Protein AF-A0A4U0WRX9-F1 (afdb_monomer)

Organism: NCBI:txid331657

Sequence (135 aa):
MPSPVPSPSSVPDSRLGLSSKEVQLLRQHQQIALSQSGSSSSRAASDASSKGRLLLDPSSLSALGQQFDRLMYAIQQRLQALSAQTQVATQVQYDRAGNAIAKADAEIARFHEILRQIDELEVEFDKVGRIREIS

Secondary structure (DSSP, 8-state):
-PPPPPPP-EEEGGGTT--HHHHHHHHHHHHHHHHHHT-TTHHHHHHHHHTTEEE--HHHHHHHHHHHHHHHHHHHHHHHHHHHHHHHHHHHHHHHHHHHHHHHHHHHHHHHHHHHHHHHHHHHHHHHHHHHHH-

Foldseek 3Di:
DDDDDPDQDKAAPVVVVDDPVVLVVLLVQVVVQVVVVPDPCPVVSVVSVVVRIDRPDVSSVVSVVVVVVVVVVVVVVVVVVVVVVVVVVVVVVVVVVVVVVVVVVVVVVVVVVVVVVVVVVVVVVVVVVVVVVVD

InterPro domains:
  IPR034455 Biogenesis of lysosome-related organelles complex 1, subunit CNL1 [PTHR39145] (9-134)

Structure (mmCIF, N/CA/C/O backbone):
data_AF-A0A4U0WRX9-F1
#
_entry.id   AF-A0A4U0WRX9-F1
#
loop_
_atom_site.group_PDB
_atom_site.id
_atom_site.type_symbol
_atom_site.label_atom_id
_atom_site.label_alt_id
_atom_site.label_comp_id
_atom_site.label_asym_id
_atom_site.label_entity_id
_atom_site.label_seq_id
_atom_site.pdbx_PDB_ins_code
_atom_site.Cartn_x
_atom_site.Cartn_y
_atom_site.Cartn_z
_atom_site.occupancy
_atom_site.B_iso_or_equiv
_atom_site.auth_seq_id
_atom_site.auth_comp_id
_atom_site.auth_asym_id
_atom_site.auth_atom_id
_atom_site.pdbx_PDB_model_num
ATOM 1 N N . MET A 1 1 ? 43.500 3.688 -54.435 1.00 41.28 1 MET A N 1
ATOM 2 C CA . MET A 1 1 ? 42.251 4.442 -54.200 1.00 41.28 1 MET A CA 1
ATOM 3 C C . MET A 1 1 ? 41.615 3.913 -52.924 1.00 41.28 1 MET A C 1
ATOM 5 O O . MET A 1 1 ? 41.432 2.704 -52.864 1.00 41.28 1 MET A O 1
ATOM 9 N N . PRO A 1 2 ? 41.373 4.733 -51.889 1.00 45.56 2 PRO A N 1
ATOM 10 C CA . PRO A 1 2 ? 40.683 4.271 -50.689 1.00 45.56 2 PRO A CA 1
ATOM 11 C C . PRO A 1 2 ? 39.170 4.200 -50.949 1.00 45.56 2 PRO A C 1
ATOM 13 O O . PRO A 1 2 ? 38.577 5.146 -51.463 1.00 45.56 2 PRO A O 1
ATOM 16 N N . SER A 1 3 ? 38.569 3.055 -50.635 1.00 47.94 3 SER A N 1
ATOM 17 C CA . SER A 1 3 ? 37.133 2.788 -50.755 1.00 47.94 3 SER A CA 1
ATOM 18 C C . SER A 1 3 ? 36.306 3.724 -49.857 1.00 47.94 3 SER A C 1
ATOM 20 O O . SER A 1 3 ? 36.758 4.048 -48.756 1.00 47.94 3 SER A O 1
ATOM 22 N N . PRO A 1 4 ? 35.091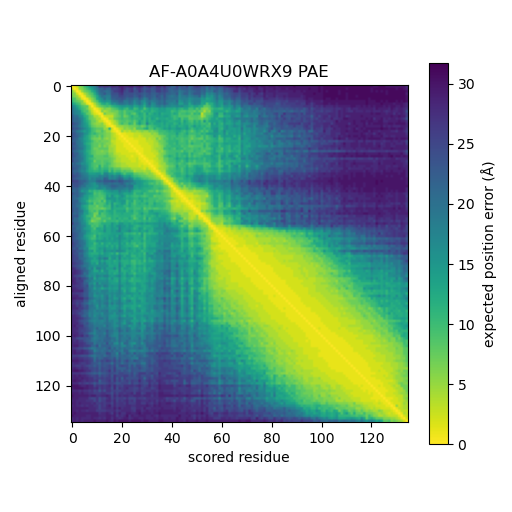 4.141 -50.265 1.00 43.75 4 PRO A N 1
ATOM 23 C CA . PRO A 1 4 ? 34.210 4.920 -49.404 1.00 43.75 4 PRO A CA 1
ATOM 24 C C . PRO A 1 4 ? 33.745 4.056 -48.225 1.00 43.75 4 PRO A C 1
ATOM 26 O O . PRO A 1 4 ? 33.097 3.026 -48.405 1.00 43.75 4 PRO A O 1
ATOM 29 N N . VAL A 1 5 ? 34.092 4.476 -47.008 1.00 49.84 5 VAL A N 1
ATOM 30 C CA . VAL A 1 5 ? 33.482 3.959 -45.778 1.00 49.84 5 VAL A CA 1
ATOM 31 C C . VAL A 1 5 ? 31.978 4.268 -45.803 1.00 49.84 5 VAL A C 1
ATOM 33 O O . VAL A 1 5 ? 31.605 5.371 -46.212 1.00 49.84 5 VAL A O 1
ATOM 36 N N . PRO A 1 6 ? 31.096 3.334 -45.406 1.00 49.22 6 PRO A N 1
ATOM 37 C CA . PRO A 1 6 ? 29.663 3.594 -45.378 1.00 49.22 6 PRO A CA 1
ATOM 38 C C . PRO A 1 6 ? 29.376 4.769 -44.437 1.00 49.22 6 PRO A C 1
ATOM 40 O O . PRO A 1 6 ? 29.734 4.748 -43.260 1.00 49.22 6 PRO A O 1
ATOM 43 N N . SER A 1 7 ? 28.748 5.816 -44.971 1.00 50.41 7 SER A N 1
ATOM 44 C CA . SER A 1 7 ? 28.278 6.963 -44.199 1.00 50.41 7 SER A CA 1
ATOM 45 C C . SER A 1 7 ? 27.318 6.467 -43.115 1.00 50.41 7 SER A C 1
ATOM 47 O O . SER A 1 7 ? 26.353 5.774 -43.450 1.00 50.41 7 SER A O 1
ATOM 49 N N . PRO A 1 8 ? 27.528 6.801 -41.833 1.00 54.12 8 PRO A N 1
ATOM 50 C CA . PRO A 1 8 ? 26.660 6.300 -40.786 1.00 54.12 8 PRO A CA 1
ATOM 51 C C . PRO A 1 8 ? 25.241 6.855 -40.978 1.00 54.12 8 PRO A C 1
ATOM 53 O O . PRO A 1 8 ? 25.029 8.069 -41.093 1.00 54.12 8 PRO A O 1
ATOM 56 N N . SER A 1 9 ? 24.269 5.945 -41.064 1.00 61.75 9 SER A N 1
ATOM 57 C CA . SER A 1 9 ? 22.861 6.279 -41.282 1.00 61.75 9 SER A CA 1
ATOM 58 C C . SER A 1 9 ? 22.338 7.033 -40.068 1.00 61.75 9 SER A C 1
ATOM 60 O O . SER A 1 9 ? 22.313 6.534 -38.947 1.00 61.75 9 SER A O 1
ATOM 62 N N . SER A 1 10 ? 21.993 8.292 -40.288 1.00 59.31 10 SER A N 1
ATOM 63 C CA . SER A 1 10 ? 21.792 9.256 -39.222 1.00 59.31 10 SER A CA 1
ATOM 64 C C . SER A 1 10 ? 20.433 9.924 -39.413 1.00 59.31 10 SER A C 1
ATOM 66 O O . SER A 1 10 ? 20.223 10.652 -40.391 1.00 59.31 10 SER A O 1
ATOM 68 N N . VAL A 1 11 ? 19.494 9.614 -38.517 1.00 60.09 11 VAL A N 1
ATOM 69 C CA . VAL A 1 11 ? 18.071 9.960 -38.621 1.00 60.09 11 VAL A CA 1
ATOM 70 C C . VAL A 1 11 ? 17.754 11.137 -37.698 1.00 60.09 11 VAL A C 1
ATOM 72 O O . VAL A 1 11 ? 18.165 11.120 -36.541 1.00 60.09 11 VAL A O 1
ATOM 75 N N . PRO A 1 12 ? 17.048 12.174 -38.182 1.00 57.28 12 PRO A N 1
ATOM 76 C CA . PRO A 1 12 ? 16.663 13.311 -37.352 1.00 57.28 12 PRO A CA 1
ATOM 77 C C . PRO A 1 12 ? 15.676 12.902 -36.253 1.00 57.28 12 PRO A C 1
ATOM 79 O O . PRO A 1 12 ? 14.716 12.172 -36.510 1.00 57.28 12 PRO A O 1
ATOM 82 N N . ASP A 1 13 ? 15.888 13.437 -35.051 1.00 58.28 13 ASP A N 1
ATOM 83 C CA . ASP A 1 13 ? 15.150 13.087 -33.828 1.00 58.28 13 ASP A CA 1
ATOM 84 C C . ASP A 1 13 ? 13.629 13.317 -33.967 1.00 58.28 13 ASP A C 1
ATOM 86 O O . ASP A 1 13 ? 12.820 12.584 -33.401 1.00 58.28 13 ASP A O 1
ATOM 90 N N . SER A 1 14 ? 13.228 14.280 -34.805 1.00 58.31 14 SER A N 1
ATOM 91 C CA . SER A 1 14 ? 11.829 14.621 -35.104 1.00 58.31 14 SER A CA 1
ATOM 92 C C . SER A 1 14 ? 11.062 13.553 -35.889 1.00 58.31 14 SER A C 1
ATOM 94 O O . SER A 1 14 ? 9.833 13.569 -35.890 1.00 58.31 14 SER A O 1
ATOM 96 N N . ARG A 1 15 ? 11.750 12.615 -36.553 1.00 56.03 15 ARG A N 1
ATOM 97 C CA . ARG A 1 15 ? 11.104 11.516 -37.296 1.00 56.03 15 ARG A CA 1
ATOM 98 C C . ARG A 1 15 ? 10.802 10.294 -36.437 1.00 56.03 15 ARG A C 1
ATOM 100 O O . ARG A 1 15 ? 10.069 9.421 -36.885 1.00 56.03 15 ARG A O 1
ATOM 107 N N . LEU A 1 16 ? 11.356 10.232 -35.228 1.00 60.38 16 LEU A N 1
ATOM 108 C CA . LEU A 1 16 ? 11.155 9.116 -34.302 1.00 60.38 16 LEU A CA 1
ATOM 109 C C . LEU A 1 16 ? 9.910 9.306 -33.419 1.00 60.38 16 LEU A C 1
ATOM 111 O O . LEU A 1 16 ? 9.572 8.406 -32.660 1.00 60.38 16 LEU A O 1
ATOM 115 N N . GLY A 1 17 ? 9.224 10.455 -33.513 1.00 54.28 17 GLY A N 1
ATOM 116 C CA . GLY A 1 17 ? 8.020 10.745 -32.723 1.00 54.28 17 GLY A CA 1
ATOM 117 C C . GLY A 1 17 ? 8.266 10.821 -31.211 1.00 54.28 17 GLY A C 1
ATOM 118 O O . GLY A 1 17 ? 7.316 10.763 -30.439 1.00 54.28 17 GLY A O 1
ATOM 119 N N . LEU A 1 18 ? 9.530 10.931 -30.792 1.00 62.81 18 LEU A N 1
ATOM 120 C CA . LEU A 1 18 ? 9.945 10.939 -29.392 1.00 62.81 18 LEU A CA 1
ATOM 121 C C . LEU A 1 18 ? 9.770 12.336 -28.789 1.00 62.81 18 LEU A C 1
ATOM 123 O O . LEU A 1 18 ? 10.099 13.346 -29.416 1.00 62.81 18 LEU A O 1
ATOM 127 N N . SER A 1 19 ? 9.302 12.401 -27.545 1.00 64.38 19 SER A N 1
ATOM 128 C CA . SER A 1 19 ? 9.288 13.644 -26.777 1.00 64.38 19 SER A CA 1
ATOM 129 C C . SER A 1 19 ? 10.716 14.117 -26.477 1.00 64.38 19 SER A C 1
ATOM 131 O O . SER A 1 19 ? 11.655 13.324 -26.382 1.00 64.38 19 SER A O 1
ATOM 133 N N . SER A 1 20 ? 10.907 15.421 -26.259 1.00 60.72 20 SER A N 1
ATOM 134 C CA . SER A 1 20 ? 12.235 16.004 -25.997 1.00 60.72 20 SER A CA 1
ATOM 135 C C . SER A 1 20 ? 12.969 15.354 -24.814 1.00 60.72 20 SER A C 1
ATOM 137 O O . SER A 1 20 ? 14.198 15.276 -24.818 1.00 60.72 20 SER A O 1
ATOM 139 N N . LYS A 1 21 ? 12.221 14.854 -23.819 1.00 63.25 21 LYS A N 1
ATOM 140 C CA . LYS A 1 21 ? 12.772 14.123 -22.669 1.00 63.25 21 LYS A CA 1
ATOM 141 C C . LYS A 1 21 ? 13.283 12.739 -23.069 1.00 63.25 21 LYS A C 1
ATOM 143 O O . LYS A 1 21 ? 14.367 12.353 -22.649 1.00 63.25 21 LYS A O 1
ATOM 148 N N . GLU A 1 22 ? 12.542 12.016 -23.903 1.00 59.53 22 GLU A N 1
ATOM 149 C CA . GLU A 1 22 ? 12.940 10.693 -24.401 1.00 59.53 22 GLU A CA 1
ATOM 150 C C . GLU A 1 22 ? 14.156 10.788 -25.321 1.00 59.53 22 GLU A C 1
ATOM 152 O O . GLU A 1 22 ? 15.049 9.953 -25.233 1.00 59.53 22 GLU A O 1
ATOM 157 N N . VAL A 1 23 ? 14.254 11.846 -26.130 1.00 65.94 23 VAL A N 1
ATOM 158 C CA . VAL A 1 23 ? 15.438 12.118 -26.959 1.00 65.94 23 VAL A CA 1
ATOM 159 C C . VAL A 1 23 ? 16.674 12.376 -26.094 1.00 65.94 23 VAL A C 1
ATOM 161 O O . VAL A 1 23 ? 17.739 11.815 -26.354 1.00 65.94 23 VAL A O 1
ATOM 164 N N . GLN A 1 24 ? 16.554 13.192 -25.043 1.00 66.44 24 GLN A N 1
ATOM 165 C CA . GLN A 1 24 ? 17.652 13.429 -24.097 1.00 66.44 24 GLN A CA 1
ATOM 166 C C . GLN A 1 24 ? 18.067 12.146 -23.378 1.00 66.44 24 GLN A C 1
ATOM 168 O O . GLN A 1 24 ? 19.261 11.875 -23.243 1.00 66.44 24 GLN A O 1
ATOM 173 N N . LEU A 1 25 ? 17.086 11.335 -22.982 1.00 67.44 25 LEU A N 1
ATOM 174 C CA . LEU A 1 25 ? 17.326 10.042 -22.364 1.00 67.44 25 LEU A CA 1
ATOM 175 C C . LEU A 1 25 ? 18.059 9.113 -23.342 1.00 67.44 25 LEU A C 1
ATOM 177 O O . LEU A 1 25 ? 19.072 8.527 -22.976 1.00 67.44 25 LEU A O 1
ATOM 181 N N . LEU A 1 26 ? 17.634 9.030 -24.604 1.00 67.62 26 LEU A N 1
ATOM 182 C CA . LEU A 1 26 ? 18.293 8.206 -25.621 1.00 67.62 26 LEU A CA 1
ATOM 183 C C . LEU A 1 26 ? 19.741 8.652 -25.873 1.00 67.62 26 LEU A C 1
ATOM 185 O O . LEU A 1 26 ? 20.630 7.814 -26.007 1.00 67.62 26 LEU A O 1
ATOM 189 N N . ARG A 1 27 ? 19.999 9.965 -25.893 1.00 67.44 27 ARG A N 1
ATOM 190 C CA . ARG A 1 27 ? 21.350 10.529 -26.054 1.00 67.44 27 ARG A CA 1
ATOM 191 C C . ARG A 1 27 ? 22.263 10.195 -24.880 1.00 67.44 27 ARG A C 1
ATOM 193 O O . ARG A 1 27 ? 23.413 9.818 -25.099 1.00 67.44 27 ARG A O 1
ATOM 200 N N . GLN A 1 28 ? 21.752 10.296 -23.653 1.00 69.38 28 GLN A N 1
ATOM 201 C CA . GLN A 1 28 ? 22.489 9.904 -22.452 1.00 69.38 28 GLN A CA 1
ATOM 202 C C . GLN A 1 28 ? 22.842 8.411 -22.495 1.00 69.38 28 GLN A C 1
ATOM 204 O O . GLN A 1 28 ? 23.976 8.027 -22.217 1.00 69.38 28 GLN A O 1
ATOM 209 N N . HIS A 1 29 ? 21.897 7.570 -22.918 1.00 65.44 29 HIS A N 1
ATOM 210 C CA . HIS A 1 29 ? 22.115 6.130 -23.041 1.00 65.44 29 HIS A CA 1
ATOM 211 C C . HIS A 1 29 ? 23.088 5.766 -24.167 1.00 65.44 29 HIS A C 1
ATOM 213 O O . HIS A 1 29 ? 23.953 4.916 -23.962 1.00 65.44 29 HIS A O 1
ATOM 219 N N . GLN A 1 30 ? 23.035 6.450 -25.315 1.00 66.94 30 GLN A N 1
ATOM 220 C CA . GLN A 1 30 ? 24.037 6.282 -26.371 1.00 66.94 30 GLN A CA 1
ATOM 221 C C . GLN A 1 30 ? 25.438 6.653 -25.876 1.00 66.94 30 GLN A C 1
ATOM 223 O O . GLN A 1 30 ? 26.377 5.901 -26.114 1.00 66.94 30 GLN A O 1
ATOM 228 N N . GLN A 1 31 ? 25.595 7.750 -25.131 1.00 65.25 31 GLN A N 1
ATOM 229 C CA . GLN A 1 31 ? 26.894 8.108 -24.550 1.00 65.25 31 GLN A CA 1
ATOM 230 C C . GLN A 1 31 ? 27.441 7.024 -23.610 1.00 65.25 31 GLN A C 1
ATOM 232 O O . GLN A 1 31 ? 28.638 6.747 -23.647 1.00 65.25 31 GLN A O 1
ATOM 237 N N . ILE A 1 32 ? 26.583 6.376 -22.817 1.00 64.38 32 ILE A N 1
ATOM 238 C CA . ILE A 1 32 ? 26.975 5.291 -21.900 1.00 64.38 32 ILE A CA 1
ATOM 239 C C . ILE A 1 32 ? 27.324 3.997 -22.656 1.00 64.38 32 ILE A C 1
ATOM 241 O O . ILE A 1 32 ? 28.245 3.278 -22.267 1.00 64.38 32 ILE A O 1
ATOM 245 N N . ALA A 1 33 ? 26.613 3.689 -23.743 1.00 59.47 33 ALA A N 1
ATOM 246 C CA . ALA A 1 33 ? 26.905 2.526 -24.580 1.00 59.47 33 ALA A CA 1
ATOM 247 C C . ALA A 1 33 ? 28.217 2.706 -25.365 1.00 59.47 33 ALA A C 1
ATOM 249 O O . ALA A 1 33 ? 29.044 1.795 -25.424 1.00 59.47 33 ALA A O 1
ATOM 250 N N . LEU A 1 34 ? 28.448 3.900 -25.923 1.00 59.81 34 LEU A N 1
ATOM 251 C CA . LEU A 1 34 ? 29.675 4.212 -26.657 1.00 59.81 34 LEU A CA 1
ATOM 252 C C . LEU A 1 34 ? 30.901 4.307 -25.734 1.00 59.81 34 LEU A C 1
ATOM 254 O O . LEU A 1 34 ? 31.989 3.911 -26.150 1.00 59.81 34 LEU A O 1
ATOM 258 N N . SER A 1 35 ? 30.745 4.774 -24.487 1.00 58.81 35 SER A N 1
ATOM 259 C CA . SER A 1 35 ? 31.854 4.834 -23.522 1.00 58.81 35 SER A CA 1
ATOM 260 C C . SER A 1 35 ? 32.329 3.451 -23.066 1.00 58.81 35 SER A C 1
ATOM 262 O O . SER A 1 35 ? 33.516 3.281 -22.801 1.00 58.81 35 SER A O 1
ATOM 264 N N . GLN A 1 36 ? 31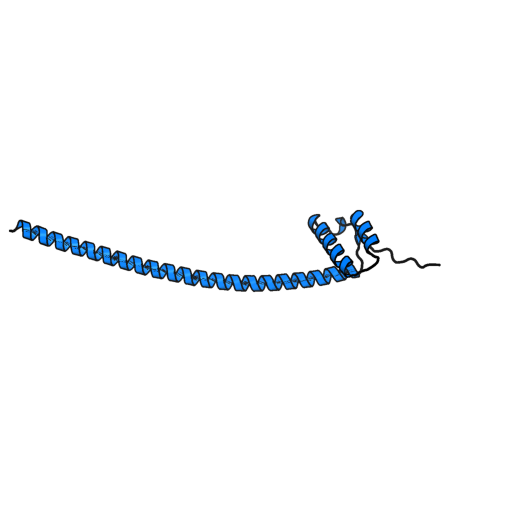.448 2.446 -23.053 1.00 58.12 36 GLN A N 1
ATOM 265 C CA . GLN A 1 36 ? 31.823 1.047 -22.809 1.00 58.12 36 GLN A CA 1
ATOM 266 C C . GLN A 1 36 ? 32.439 0.359 -24.038 1.00 58.12 36 GLN A C 1
ATOM 268 O O . GLN A 1 36 ? 33.193 -0.596 -23.880 1.00 58.12 36 GLN A O 1
ATOM 273 N N . SER A 1 37 ? 32.151 0.835 -25.256 1.00 55.44 37 SER A N 1
ATOM 274 C CA . SER A 1 37 ? 32.583 0.186 -26.504 1.00 55.44 37 SER A CA 1
ATOM 275 C C . SER A 1 37 ? 33.922 0.695 -27.071 1.00 55.44 37 SER A C 1
ATOM 277 O O . SER A 1 37 ? 34.376 0.165 -28.084 1.00 55.44 37 SER A O 1
ATOM 279 N N . GLY A 1 38 ? 34.561 1.704 -26.465 1.00 52.59 38 GLY A N 1
ATOM 280 C CA . GLY A 1 38 ? 35.957 2.092 -26.742 1.00 52.59 38 GLY A CA 1
ATOM 281 C C . GLY A 1 38 ? 36.308 2.485 -28.189 1.00 52.59 38 GLY A C 1
ATOM 282 O O . GLY A 1 38 ? 37.485 2.490 -28.539 1.00 52.59 38 GLY A O 1
ATOM 283 N N . SER A 1 39 ? 35.330 2.797 -29.046 1.00 49.03 39 SER A N 1
ATOM 284 C CA . SER A 1 39 ? 35.542 2.896 -30.498 1.00 49.03 39 SER A CA 1
ATOM 285 C C . SER A 1 39 ? 35.510 4.335 -31.032 1.00 49.03 39 SER A C 1
ATOM 287 O O . SER A 1 39 ? 34.836 5.206 -30.490 1.00 49.03 39 SER A O 1
ATOM 289 N N . SER A 1 40 ? 36.222 4.571 -32.142 1.00 50.72 40 SER A N 1
ATOM 290 C CA . SER A 1 40 ? 36.463 5.850 -32.857 1.00 50.72 40 SER A CA 1
ATOM 291 C C . SER A 1 40 ? 35.197 6.631 -33.302 1.00 50.72 40 SER A C 1
ATOM 293 O O . SER A 1 40 ? 35.273 7.684 -33.939 1.00 50.72 40 SER A O 1
ATOM 295 N N . SER A 1 41 ? 34.008 6.136 -32.954 1.00 55.75 41 SER A N 1
ATOM 296 C CA . SER A 1 41 ? 32.685 6.692 -33.251 1.00 55.75 41 SER A CA 1
ATOM 297 C C . SER A 1 41 ? 32.309 7.901 -32.387 1.00 55.75 41 SER A C 1
ATOM 299 O O . SER A 1 41 ? 31.356 8.603 -32.726 1.00 55.75 41 SER A O 1
ATOM 301 N N . SER A 1 42 ? 33.074 8.216 -31.334 1.00 56.84 42 SER A N 1
ATOM 302 C CA . SER A 1 42 ? 32.827 9.363 -30.445 1.00 56.84 42 SER A CA 1
ATOM 303 C C . SER A 1 42 ? 32.713 10.689 -31.202 1.00 56.84 42 SER A C 1
ATOM 305 O O . SER A 1 42 ? 31.844 11.496 -30.896 1.00 56.84 42 SER A O 1
ATOM 307 N N . ARG A 1 43 ? 33.532 10.908 -32.243 1.00 59.66 43 ARG A N 1
ATOM 308 C CA . ARG A 1 43 ? 33.495 12.155 -33.031 1.00 59.66 43 ARG A CA 1
ATOM 309 C C . ARG A 1 43 ? 32.268 12.241 -33.941 1.00 59.66 43 ARG A C 1
ATOM 311 O O . ARG A 1 43 ? 31.647 13.296 -34.016 1.00 59.66 43 ARG A O 1
ATOM 318 N N . ALA A 1 44 ? 31.884 11.136 -34.581 1.00 57.97 44 ALA A N 1
ATOM 319 C CA . ALA A 1 44 ? 30.687 11.078 -35.420 1.00 57.97 44 ALA A CA 1
ATOM 320 C C . ALA A 1 44 ? 29.398 11.175 -34.585 1.00 57.97 44 ALA A C 1
ATOM 322 O O . ALA A 1 44 ? 28.443 11.825 -35.002 1.00 57.97 44 ALA A O 1
ATOM 323 N N . ALA A 1 45 ? 29.378 10.574 -33.391 1.00 61.16 45 ALA A N 1
ATOM 324 C CA . ALA A 1 45 ? 28.253 10.631 -32.461 1.00 61.16 45 ALA A CA 1
ATOM 325 C C . ALA A 1 45 ? 28.084 12.012 -31.832 1.00 61.16 45 ALA A C 1
ATOM 327 O O . ALA A 1 45 ? 26.961 12.502 -31.732 1.00 61.16 45 ALA A O 1
ATOM 328 N N . SER A 1 46 ? 29.182 12.676 -31.464 1.00 61.28 46 SER A N 1
ATOM 329 C CA . SER A 1 46 ? 29.137 14.062 -31.001 1.00 61.28 46 SER A CA 1
ATOM 330 C C . SER A 1 46 ? 28.644 15.016 -32.091 1.00 61.28 46 SER A C 1
ATOM 332 O O . SER A 1 46 ? 27.825 15.878 -31.786 1.00 61.28 46 SER A O 1
ATOM 334 N N . ASP A 1 47 ? 29.074 14.842 -33.347 1.00 62.72 47 ASP A N 1
ATOM 335 C CA . ASP A 1 47 ? 28.654 15.707 -34.461 1.00 62.72 47 ASP A CA 1
ATOM 336 C C . ASP A 1 47 ? 27.212 15.428 -34.931 1.00 62.72 47 ASP A C 1
ATOM 338 O O . ASP A 1 47 ? 26.503 16.319 -35.396 1.00 62.72 47 ASP A O 1
ATOM 342 N N . ALA A 1 48 ? 26.731 14.193 -34.771 1.00 60.75 48 ALA A N 1
ATOM 343 C CA . ALA A 1 48 ? 25.332 13.847 -35.006 1.00 60.75 48 ALA A CA 1
ATOM 344 C C . ALA A 1 48 ? 24.426 14.352 -33.867 1.00 60.75 48 ALA A C 1
ATOM 346 O O . ALA A 1 48 ? 23.395 14.969 -34.129 1.00 60.75 48 ALA A O 1
ATOM 347 N N . SER A 1 49 ? 24.850 14.189 -32.610 1.00 60.88 49 SER A N 1
ATOM 348 C CA . SER A 1 49 ? 24.131 14.678 -31.425 1.00 60.88 49 SER A CA 1
ATOM 349 C C . SER A 1 49 ? 24.030 16.207 -31.400 1.00 60.88 49 SER A C 1
ATOM 351 O O . SER A 1 49 ? 22.957 16.751 -31.117 1.00 60.88 49 SER A O 1
ATOM 353 N N . SER A 1 50 ? 25.106 16.914 -31.767 1.00 64.19 50 SER A N 1
ATOM 354 C CA . SER A 1 50 ? 25.106 18.379 -31.876 1.00 64.19 50 SER A CA 1
ATOM 355 C C . SER A 1 50 ? 24.155 18.881 -32.969 1.00 64.19 50 SER A C 1
ATOM 357 O O . SER A 1 50 ? 23.533 19.926 -32.804 1.00 64.19 50 SER A O 1
ATOM 359 N N . LYS A 1 51 ? 23.973 18.107 -34.048 1.00 63.84 51 LYS A N 1
ATOM 360 C CA . LYS A 1 51 ? 23.059 18.410 -35.164 1.00 63.84 51 LYS A CA 1
ATOM 361 C C . LYS A 1 51 ? 21.638 17.866 -34.980 1.00 63.84 51 LYS A C 1
ATOM 363 O O . LYS A 1 51 ? 20.838 17.958 -35.907 1.00 63.84 51 LYS A O 1
ATOM 368 N N . GLY A 1 52 ? 21.305 17.302 -33.817 1.00 60.41 52 GLY A N 1
ATOM 369 C CA . GLY A 1 52 ? 19.964 16.765 -33.561 1.00 60.41 52 GLY A CA 1
ATOM 370 C C . GLY A 1 52 ? 19.627 15.512 -34.364 1.00 60.41 52 GLY A C 1
ATOM 371 O O . GLY A 1 52 ? 18.496 15.351 -34.830 1.00 60.41 52 GLY A O 1
ATOM 372 N N . ARG A 1 53 ? 20.636 14.670 -34.600 1.00 63.66 53 ARG A N 1
ATOM 373 C CA . ARG A 1 53 ? 20.519 13.449 -35.386 1.00 63.66 53 ARG A CA 1
ATOM 374 C C . ARG A 1 53 ? 20.969 12.229 -34.581 1.00 63.66 53 ARG A C 1
ATOM 376 O O . ARG A 1 53 ? 22.126 12.104 -34.188 1.00 63.66 53 ARG A O 1
ATOM 383 N N . LEU A 1 54 ? 20.041 11.295 -34.449 1.00 67.62 54 LEU A N 1
ATOM 384 C CA . LEU A 1 54 ? 20.192 9.873 -34.171 1.00 67.62 54 LEU A CA 1
ATOM 385 C C . LEU A 1 54 ? 21.226 9.149 -35.038 1.00 67.62 54 LEU A C 1
ATOM 387 O O . LEU A 1 54 ? 20.914 8.883 -36.193 1.00 67.62 54 LEU A O 1
ATOM 391 N N . LEU A 1 55 ? 22.401 8.753 -34.530 1.00 65.25 55 LEU A N 1
ATOM 392 C CA . LEU A 1 55 ? 23.198 7.705 -35.184 1.00 65.25 55 LEU A CA 1
ATOM 393 C C . LEU A 1 55 ? 22.527 6.335 -35.004 1.00 65.25 55 LEU A C 1
ATOM 395 O O . LEU A 1 55 ? 22.504 5.778 -33.902 1.00 65.25 55 LEU A O 1
ATOM 399 N N . LEU A 1 56 ? 21.991 5.796 -36.099 1.00 64.44 56 LEU A N 1
ATOM 400 C CA . LEU A 1 56 ? 21.439 4.446 -36.180 1.00 64.44 56 LEU A CA 1
ATOM 401 C C . LEU A 1 56 ? 22.484 3.534 -36.825 1.00 64.44 56 LEU A C 1
ATOM 403 O O . LEU A 1 56 ? 22.424 3.221 -38.012 1.00 64.44 56 LEU A O 1
ATOM 407 N N . ASP A 1 57 ? 23.481 3.157 -36.034 1.00 68.06 57 ASP A N 1
ATOM 408 C CA . ASP A 1 57 ? 24.421 2.100 -36.394 1.00 68.06 57 ASP A CA 1
ATOM 409 C C . ASP A 1 57 ? 23.865 0.760 -35.865 1.00 68.06 57 ASP A C 1
ATOM 411 O O . ASP A 1 57 ? 23.263 0.750 -34.788 1.00 68.06 57 ASP A O 1
ATOM 415 N N . PRO A 1 58 ? 24.027 -0.382 -36.561 1.00 66.25 58 PRO A N 1
ATOM 416 C CA . PRO A 1 58 ? 23.615 -1.697 -36.060 1.00 66.25 58 PRO A CA 1
ATOM 417 C C . PRO A 1 58 ? 24.006 -1.981 -34.600 1.00 66.25 58 PRO A C 1
ATOM 419 O O . PRO A 1 58 ? 23.254 -2.630 -33.871 1.00 66.25 58 PRO A O 1
ATOM 422 N N . SER A 1 59 ? 25.144 -1.448 -34.142 1.00 64.56 59 SER A N 1
ATOM 423 C CA . SER A 1 59 ? 25.578 -1.554 -32.746 1.00 64.56 59 SER A CA 1
ATOM 424 C C . SER A 1 59 ? 24.680 -0.786 -31.763 1.00 64.56 59 SER A C 1
ATOM 426 O O . SER A 1 59 ? 24.386 -1.298 -30.682 1.00 64.56 59 SER A O 1
ATOM 428 N N . SER A 1 60 ? 24.180 0.402 -32.128 1.00 67.75 60 SER A N 1
ATOM 429 C CA . SER A 1 60 ? 23.314 1.214 -31.264 1.00 67.75 60 SER A CA 1
ATOM 430 C C . SER A 1 60 ? 21.904 0.631 -31.152 1.00 67.75 60 SER A C 1
ATOM 432 O O . SER A 1 60 ? 21.319 0.660 -30.069 1.00 67.75 60 SER A O 1
ATOM 434 N N . LEU A 1 61 ? 21.390 0.016 -32.223 1.00 72.69 61 LEU A N 1
ATOM 435 C CA . LEU A 1 61 ? 20.135 -0.745 -32.183 1.00 72.69 61 LEU A CA 1
ATOM 436 C C . LEU A 1 61 ? 20.264 -2.020 -31.339 1.00 72.69 61 LEU A C 1
ATOM 438 O O . LEU A 1 61 ? 19.377 -2.314 -30.538 1.00 72.69 61 LEU A O 1
ATOM 442 N N . SER A 1 62 ? 21.383 -2.743 -31.455 1.00 72.12 62 SER A N 1
ATOM 443 C CA . SER A 1 62 ? 21.648 -3.912 -30.607 1.00 72.12 62 SER A CA 1
ATOM 444 C C . SER A 1 62 ? 21.772 -3.535 -29.126 1.00 72.12 62 SER A C 1
ATOM 446 O O . SER A 1 62 ? 21.265 -4.261 -28.272 1.00 72.12 62 SE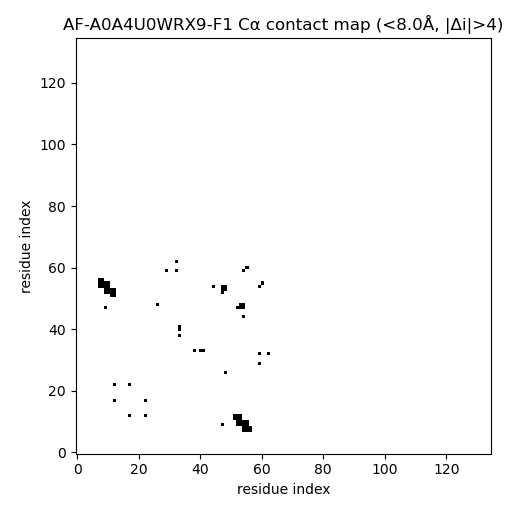R A O 1
ATOM 448 N N . ALA A 1 63 ? 22.423 -2.413 -28.805 1.00 68.56 63 ALA A N 1
ATOM 449 C CA . ALA A 1 63 ? 22.539 -1.918 -27.433 1.00 68.56 63 ALA A CA 1
ATOM 450 C C . ALA A 1 63 ? 21.173 -1.508 -26.856 1.00 68.56 63 ALA A C 1
ATOM 452 O O . ALA A 1 63 ? 20.871 -1.812 -25.701 1.00 68.56 63 ALA A O 1
ATOM 453 N N . LEU A 1 64 ? 20.324 -0.874 -27.673 1.00 73.12 64 LEU A N 1
ATOM 454 C CA . LEU A 1 64 ? 18.960 -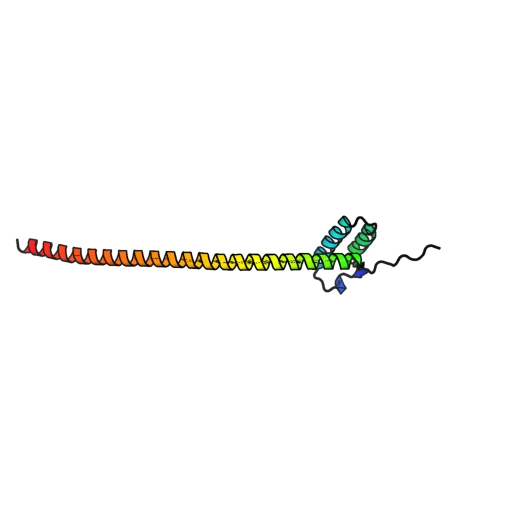0.520 -27.289 1.00 73.12 64 LEU A CA 1
ATOM 455 C C . LEU A 1 64 ? 18.119 -1.773 -26.996 1.00 73.12 64 LEU A C 1
ATOM 457 O O . LEU A 1 64 ? 17.429 -1.803 -25.982 1.00 73.12 64 LEU A O 1
ATOM 461 N N . GLY A 1 65 ? 18.223 -2.818 -27.825 1.00 78.50 65 GLY A N 1
ATOM 462 C CA . GLY A 1 65 ? 17.548 -4.102 -27.596 1.00 78.50 65 GLY A CA 1
ATOM 463 C C . GLY A 1 65 ? 17.933 -4.735 -26.256 1.00 78.50 65 GLY A C 1
ATOM 464 O O . GLY A 1 65 ? 17.067 -4.989 -25.423 1.00 78.50 65 GLY A O 1
ATOM 465 N N . GLN A 1 66 ? 19.236 -4.857 -25.982 1.00 73.81 66 GLN A N 1
ATOM 466 C CA . GLN A 1 66 ? 19.723 -5.383 -24.699 1.00 73.81 66 GLN A CA 1
ATOM 467 C C . GLN A 1 66 ? 19.243 -4.557 -23.499 1.00 73.81 66 GLN A C 1
ATOM 469 O O . GLN A 1 66 ? 19.003 -5.091 -22.415 1.00 73.81 66 GLN A O 1
ATOM 474 N N . GLN A 1 67 ? 19.125 -3.241 -23.665 1.00 73.31 67 GLN A N 1
ATOM 475 C CA . GLN A 1 67 ? 18.616 -2.376 -22.613 1.00 73.31 67 GLN A CA 1
ATOM 476 C C . GLN A 1 67 ? 17.109 -2.558 -22.395 1.00 73.31 67 GLN A C 1
ATOM 478 O O . GLN A 1 67 ? 16.681 -2.606 -21.239 1.00 73.31 67 GLN A O 1
ATOM 483 N N . PHE A 1 68 ? 16.316 -2.689 -23.462 1.00 79.88 68 PHE A N 1
ATOM 484 C CA . PHE A 1 68 ? 14.894 -3.023 -23.356 1.00 79.88 68 PHE A CA 1
ATOM 485 C C . PHE A 1 68 ? 14.692 -4.348 -22.620 1.00 79.88 68 PHE A C 1
ATOM 487 O O . PHE A 1 68 ? 13.865 -4.400 -21.711 1.00 79.88 68 PHE A O 1
ATOM 494 N N . ASP A 1 69 ? 15.501 -5.366 -22.915 1.00 82.19 69 ASP A N 1
ATOM 495 C CA . ASP A 1 69 ? 15.433 -6.662 -22.231 1.00 82.19 69 ASP A CA 1
ATOM 496 C C . ASP A 1 69 ? 15.716 -6.529 -20.728 1.00 82.19 69 ASP A C 1
ATOM 498 O O . ASP A 1 69 ? 14.964 -7.036 -19.892 1.00 82.19 69 ASP A O 1
ATOM 502 N N . ARG A 1 70 ? 16.761 -5.774 -20.354 1.00 75.62 70 ARG A N 1
ATOM 503 C CA . ARG A 1 70 ? 17.074 -5.493 -18.940 1.00 75.62 70 ARG A CA 1
ATOM 504 C C . ARG A 1 70 ? 15.955 -4.722 -18.244 1.00 75.62 70 ARG A C 1
ATOM 506 O O . ARG A 1 70 ? 15.662 -4.993 -17.081 1.00 75.62 70 ARG A O 1
ATOM 513 N N . LEU A 1 71 ? 15.339 -3.762 -18.930 1.00 81.12 71 LEU A N 1
ATOM 514 C CA . LEU A 1 71 ? 14.249 -2.958 -18.384 1.00 81.12 71 LEU A CA 1
ATOM 515 C C . LEU A 1 71 ? 12.988 -3.805 -18.191 1.00 81.12 71 LEU A C 1
ATOM 517 O O . LEU A 1 71 ? 12.373 -3.729 -17.131 1.00 81.12 71 LEU A O 1
ATOM 521 N N . MET A 1 72 ? 12.642 -4.656 -19.158 1.00 87.56 72 MET A N 1
ATOM 522 C CA . MET A 1 72 ? 11.539 -5.612 -19.031 1.00 87.56 72 MET A CA 1
ATOM 523 C C . MET A 1 72 ? 11.765 -6.574 -17.866 1.00 87.56 72 MET A C 1
ATOM 525 O O . MET A 1 72 ? 10.872 -6.744 -17.037 1.00 87.56 72 MET A O 1
ATOM 529 N N . TYR A 1 73 ? 12.978 -7.117 -17.734 1.00 86.25 73 TYR A N 1
ATOM 530 C CA . TYR A 1 73 ? 13.335 -7.974 -16.606 1.00 86.25 73 TYR A CA 1
ATOM 531 C C . TYR A 1 73 ? 13.202 -7.243 -15.260 1.00 86.25 73 TYR A C 1
ATOM 533 O O . TYR A 1 73 ? 12.591 -7.756 -14.323 1.00 86.25 73 TYR A O 1
ATOM 541 N N . ALA A 1 74 ? 13.697 -6.005 -15.170 1.00 83.50 74 ALA A N 1
ATOM 542 C CA . ALA A 1 74 ? 13.581 -5.193 -13.961 1.00 83.50 74 ALA A CA 1
ATOM 543 C C . ALA A 1 74 ? 12.122 -4.838 -13.621 1.00 83.50 74 ALA A C 1
ATOM 545 O O . ALA A 1 74 ? 11.745 -4.849 -12.448 1.00 83.50 74 ALA A O 1
ATOM 546 N N . ILE A 1 75 ? 11.285 -4.539 -14.622 1.00 89.25 75 ILE A N 1
ATOM 547 C CA . ILE A 1 75 ? 9.848 -4.304 -14.423 1.00 89.25 75 ILE A CA 1
ATOM 548 C C . ILE A 1 75 ? 9.174 -5.572 -13.907 1.00 89.25 75 ILE A C 1
ATOM 550 O O . ILE A 1 75 ? 8.429 -5.500 -12.931 1.00 89.25 75 ILE A O 1
ATOM 554 N N . GLN A 1 76 ? 9.462 -6.730 -14.502 1.00 92.56 76 GLN A N 1
ATOM 555 C CA . GLN A 1 76 ? 8.890 -8.003 -14.075 1.00 92.56 76 GLN A CA 1
ATOM 556 C C . GLN A 1 76 ? 9.246 -8.318 -12.616 1.00 92.56 76 GLN A C 1
ATOM 558 O O . GLN A 1 76 ? 8.360 -8.650 -11.828 1.00 92.56 76 GLN A O 1
ATOM 563 N N . GLN A 1 77 ? 10.511 -8.132 -12.228 1.00 91.19 77 GLN A N 1
ATOM 564 C CA . GLN A 1 77 ? 10.943 -8.298 -10.838 1.00 91.19 77 GLN A CA 1
ATOM 565 C C . GLN A 1 77 ? 10.229 -7.330 -9.886 1.00 91.19 77 GLN A C 1
ATOM 567 O O . GLN A 1 77 ? 9.777 -7.730 -8.814 1.00 91.19 77 GLN A O 1
ATOM 572 N N . ARG A 1 78 ? 10.088 -6.054 -10.269 1.00 91.25 78 ARG A N 1
ATOM 573 C CA . ARG A 1 78 ? 9.387 -5.054 -9.449 1.00 91.25 78 ARG A CA 1
ATOM 574 C C . ARG A 1 78 ? 7.903 -5.366 -9.293 1.00 91.25 78 ARG A C 1
ATOM 576 O O . ARG A 1 78 ? 7.380 -5.194 -8.198 1.00 91.25 78 ARG A O 1
ATOM 583 N N . LEU A 1 79 ? 7.238 -5.843 -10.344 1.00 93.31 79 LEU A N 1
ATOM 584 C CA . LEU A 1 79 ? 5.836 -6.260 -10.277 1.00 93.31 79 LEU A CA 1
ATOM 585 C C . LEU A 1 79 ? 5.649 -7.449 -9.331 1.00 93.31 79 LEU A C 1
ATOM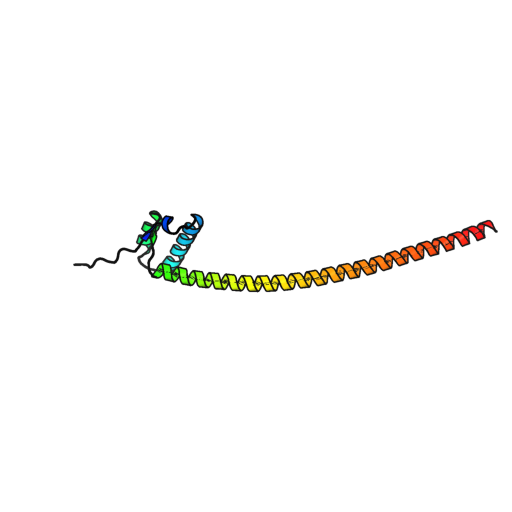 587 O O . LEU A 1 79 ? 4.729 -7.438 -8.516 1.00 93.31 79 LEU A O 1
ATOM 591 N N . GLN A 1 80 ? 6.544 -8.439 -9.385 1.00 95.94 80 GLN A N 1
ATOM 592 C CA . GLN A 1 80 ? 6.522 -9.575 -8.460 1.00 95.94 80 GLN A CA 1
ATOM 593 C C . GLN A 1 80 ? 6.728 -9.129 -7.008 1.00 95.94 80 GLN A C 1
ATOM 595 O O . GLN A 1 80 ? 5.959 -9.519 -6.129 1.00 95.94 80 GLN A O 1
ATOM 600 N N . ALA A 1 81 ? 7.719 -8.268 -6.758 1.00 93.94 81 ALA A N 1
ATOM 601 C CA . ALA A 1 81 ? 7.984 -7.728 -5.428 1.00 93.94 81 ALA A CA 1
ATOM 602 C C . ALA A 1 81 ? 6.798 -6.911 -4.891 1.00 93.94 81 ALA A C 1
ATOM 604 O O . ALA A 1 81 ? 6.394 -7.096 -3.745 1.00 93.94 81 ALA A O 1
ATOM 605 N N . LEU A 1 82 ? 6.206 -6.053 -5.729 1.00 96.56 82 LEU A N 1
ATOM 606 C CA . LEU A 1 82 ? 5.037 -5.258 -5.366 1.00 96.56 82 LEU A CA 1
ATOM 607 C C . LEU A 1 82 ? 3.840 -6.154 -5.035 1.00 96.56 82 LEU A C 1
ATOM 609 O O . LEU A 1 82 ? 3.212 -5.954 -4.003 1.00 96.56 82 LEU A O 1
ATOM 613 N N . SER A 1 83 ? 3.565 -7.175 -5.853 1.00 96.50 83 SER A N 1
ATOM 614 C CA . SER A 1 83 ? 2.483 -8.134 -5.602 1.00 96.50 83 SER A CA 1
ATOM 615 C C . SER A 1 83 ? 2.649 -8.847 -4.258 1.00 96.50 83 SER A C 1
ATOM 617 O O . SER A 1 83 ? 1.695 -8.938 -3.486 1.00 96.50 83 SER A O 1
ATOM 619 N N . ALA A 1 84 ? 3.859 -9.330 -3.957 1.00 96.06 84 ALA A N 1
ATOM 620 C CA . ALA A 1 84 ? 4.153 -9.978 -2.682 1.00 96.06 84 ALA A CA 1
ATOM 621 C C . ALA A 1 84 ? 3.985 -9.003 -1.506 1.00 96.06 84 ALA A C 1
ATOM 623 O O . ALA A 1 84 ? 3.371 -9.339 -0.493 1.00 96.06 84 ALA A O 1
ATOM 624 N N . GLN A 1 85 ? 4.472 -7.769 -1.656 1.00 95.88 85 GLN A N 1
ATOM 625 C CA . GLN A 1 85 ? 4.342 -6.735 -0.635 1.00 95.88 85 GLN A CA 1
ATOM 626 C C . GLN A 1 85 ? 2.878 -6.358 -0.382 1.00 95.88 85 GLN A C 1
ATOM 628 O O . GLN A 1 85 ? 2.483 -6.197 0.772 1.00 95.88 85 GLN A O 1
ATOM 633 N N . THR A 1 86 ? 2.060 -6.250 -1.432 1.00 95.94 86 THR A N 1
ATOM 634 C CA . THR A 1 86 ? 0.624 -5.984 -1.305 1.00 95.94 86 THR A CA 1
ATOM 635 C C . THR A 1 86 ? -0.076 -7.110 -0.554 1.00 95.94 86 THR A C 1
ATOM 637 O O . THR A 1 86 ? -0.830 -6.825 0.370 1.00 95.94 86 THR A O 1
ATOM 640 N N . GLN A 1 87 ? 0.218 -8.374 -0.870 1.00 96.19 87 GLN A N 1
ATOM 641 C CA . GLN A 1 87 ? -0.370 -9.513 -0.163 1.00 96.19 87 GLN A CA 1
ATOM 642 C C . GLN A 1 87 ? -0.034 -9.495 1.336 1.00 96.19 87 GLN A C 1
ATOM 644 O O . GLN A 1 87 ? -0.923 -9.662 2.172 1.00 96.19 87 GLN A O 1
ATOM 649 N N . VAL A 1 88 ? 1.228 -9.229 1.685 1.00 97.00 88 VAL A N 1
ATOM 650 C CA . VAL A 1 88 ? 1.659 -9.098 3.086 1.00 97.00 88 VAL A CA 1
ATOM 651 C C . VAL A 1 88 ? 0.954 -7.927 3.770 1.00 97.00 88 VAL A C 1
ATOM 653 O O . VAL A 1 88 ? 0.462 -8.074 4.886 1.00 97.00 88 VAL A O 1
ATOM 656 N N . ALA A 1 89 ? 0.863 -6.774 3.105 1.00 95.31 89 ALA A N 1
ATOM 657 C CA . ALA A 1 89 ? 0.196 -5.600 3.656 1.00 95.31 89 ALA A CA 1
ATOM 658 C C . ALA A 1 89 ? -1.294 -5.859 3.923 1.00 95.31 89 ALA A C 1
ATOM 660 O O . ALA A 1 89 ? -1.797 -5.479 4.980 1.00 95.31 89 ALA A O 1
ATOM 661 N N . THR A 1 90 ? -1.991 -6.544 3.011 1.00 95.94 90 THR A N 1
ATOM 662 C CA . THR A 1 90 ? -3.392 -6.937 3.201 1.00 95.94 90 THR A CA 1
ATOM 663 C C . THR A 1 90 ? -3.551 -7.880 4.391 1.00 95.94 90 THR A C 1
ATOM 665 O O . THR A 1 90 ? -4.450 -7.664 5.201 1.00 95.94 90 THR A O 1
ATOM 668 N N . GLN A 1 91 ? -2.664 -8.869 4.545 1.00 96.38 91 GLN A N 1
ATOM 669 C CA . GLN A 1 91 ? -2.709 -9.795 5.679 1.00 96.38 91 GLN A CA 1
ATOM 670 C C . GLN A 1 91 ? -2.508 -9.066 7.013 1.00 96.38 91 GLN A C 1
ATOM 672 O O . GLN A 1 91 ? -3.331 -9.183 7.915 1.00 96.38 91 GLN A O 1
ATOM 677 N N . VAL A 1 92 ? -1.463 -8.241 7.116 1.00 96.94 92 VAL A N 1
ATOM 678 C CA . VAL A 1 92 ? -1.171 -7.469 8.334 1.00 96.94 92 VAL A CA 1
ATOM 679 C C . VAL A 1 92 ? -2.318 -6.519 8.676 1.00 96.94 92 VAL A C 1
ATOM 681 O O . VAL A 1 92 ? -2.670 -6.359 9.846 1.00 96.94 92 VAL A O 1
ATOM 684 N N . GLN A 1 93 ? -2.919 -5.886 7.666 1.00 96.31 93 GLN A N 1
ATOM 685 C CA . GLN A 1 93 ? -4.060 -5.001 7.869 1.00 96.31 93 GLN A CA 1
ATOM 686 C C . GLN A 1 93 ? -5.287 -5.767 8.372 1.00 96.31 93 GLN A C 1
ATOM 688 O O . GLN A 1 93 ? -5.979 -5.275 9.265 1.00 96.31 93 GLN A O 1
ATOM 693 N N . TYR A 1 94 ? -5.537 -6.963 7.836 1.00 95.88 94 TYR A N 1
ATOM 694 C CA . TYR A 1 94 ? -6.621 -7.834 8.281 1.00 95.88 94 TYR A CA 1
ATOM 695 C C . TYR A 1 94 ? -6.427 -8.264 9.741 1.00 95.88 94 TYR A C 1
ATOM 697 O O . TYR A 1 94 ? -7.329 -8.088 10.560 1.00 95.88 94 TYR A O 1
ATOM 705 N N . ASP A 1 95 ? -5.224 -8.715 10.102 1.00 96.56 95 ASP A N 1
ATOM 706 C CA . ASP A 1 95 ? -4.892 -9.135 11.468 1.00 96.56 95 ASP A CA 1
ATOM 707 C C . ASP A 1 95 ? -5.013 -7.970 12.463 1.00 96.56 95 ASP A C 1
ATOM 709 O O . ASP A 1 95 ? -5.563 -8.109 13.561 1.00 96.56 95 ASP A O 1
ATOM 713 N N . ARG A 1 96 ? -4.542 -6.777 12.072 1.00 95.56 96 ARG A N 1
ATOM 714 C CA . ARG A 1 96 ? -4.649 -5.566 12.893 1.00 95.56 96 ARG A CA 1
ATOM 715 C C . ARG A 1 96 ? -6.102 -5.155 13.108 1.00 95.56 96 ARG A C 1
ATOM 717 O O . ARG A 1 96 ? -6.457 -4.798 14.232 1.00 95.56 96 ARG A O 1
ATOM 724 N N . ALA A 1 97 ? -6.921 -5.190 12.058 1.00 95.75 97 ALA A N 1
ATOM 725 C CA . ALA A 1 97 ? -8.344 -4.883 12.150 1.00 95.75 97 ALA A CA 1
ATOM 726 C C . ALA A 1 97 ? -9.067 -5.891 13.054 1.00 95.75 97 ALA A C 1
ATOM 728 O O . ALA A 1 97 ? -9.802 -5.478 13.947 1.00 95.75 97 ALA A O 1
ATOM 729 N N . GLY A 1 98 ? -8.784 -7.188 12.901 1.00 95.88 98 GLY A N 1
ATOM 730 C CA . GLY A 1 98 ? -9.346 -8.238 13.753 1.00 95.88 98 GLY A CA 1
ATOM 731 C C . GLY A 1 98 ? -9.011 -8.041 15.233 1.00 95.88 98 GLY A C 1
ATOM 732 O O . GLY A 1 98 ? -9.902 -8.071 16.078 1.00 95.88 98 GLY A O 1
ATOM 733 N N . ASN A 1 99 ? -7.748 -7.750 15.559 1.00 96.56 99 ASN A N 1
ATOM 734 C CA . ASN A 1 99 ? -7.338 -7.473 16.940 1.00 96.56 99 ASN A CA 1
ATOM 735 C C . ASN A 1 99 ? -7.991 -6.194 17.498 1.00 96.56 99 ASN A C 1
ATOM 737 O O . ASN A 1 99 ? -8.372 -6.145 18.665 1.00 96.56 99 ASN A O 1
ATOM 741 N N . ALA A 1 100 ? -8.138 -5.149 16.678 1.00 96.62 100 ALA A N 1
ATOM 742 C CA . ALA A 1 100 ? -8.805 -3.918 17.096 1.00 96.62 100 ALA A CA 1
ATOM 743 C C . ALA A 1 100 ? -10.293 -4.143 17.411 1.00 96.62 100 ALA A C 1
ATOM 745 O O . ALA A 1 100 ? -10.765 -3.642 18.428 1.00 96.62 100 ALA A O 1
ATOM 746 N N . ILE A 1 101 ? -10.997 -4.928 16.588 1.00 97.00 101 ILE A N 1
ATOM 747 C CA . ILE A 1 101 ? -12.399 -5.304 16.822 1.00 97.00 101 ILE A CA 1
ATOM 748 C C . ILE A 1 101 ? -12.516 -6.127 18.106 1.00 97.00 101 ILE A C 1
ATOM 750 O O . ILE A 1 101 ? -13.269 -5.750 18.994 1.00 97.00 101 ILE A O 1
ATOM 754 N N . ALA A 1 102 ? -11.695 -7.169 18.271 1.00 96.62 102 ALA A N 1
ATOM 755 C CA . ALA A 1 102 ? -11.730 -8.009 19.469 1.00 96.62 102 ALA A CA 1
ATOM 756 C C . ALA A 1 102 ? -11.470 -7.213 20.763 1.00 96.62 102 ALA A C 1
ATOM 758 O O . ALA A 1 102 ? -12.096 -7.458 21.793 1.00 96.62 102 ALA A O 1
ATOM 759 N N . LYS A 1 103 ? -10.563 -6.229 20.715 1.00 97.81 103 LYS A N 1
ATOM 760 C CA . LYS A 1 103 ? -10.330 -5.307 21.836 1.00 97.81 103 LYS A CA 1
ATOM 761 C C . LYS A 1 103 ? -11.526 -4.400 22.100 1.00 97.81 103 LYS A C 1
ATOM 763 O O . LYS A 1 103 ? -11.860 -4.182 23.259 1.00 97.81 103 LYS A O 1
ATOM 768 N N . ALA A 1 104 ? -12.146 -3.869 21.048 1.00 97.12 104 ALA A N 1
ATOM 769 C CA . ALA A 1 104 ? -13.335 -3.039 21.182 1.00 97.12 104 ALA A CA 1
ATOM 770 C C . ALA A 1 104 ? -14.494 -3.832 21.804 1.00 97.12 104 ALA A C 1
ATOM 772 O O . ALA A 1 104 ? -15.108 -3.345 22.747 1.00 97.12 104 ALA A O 1
ATOM 773 N N . ASP A 1 105 ? -14.726 -5.068 21.359 1.00 97.81 105 ASP A N 1
ATOM 774 C CA . ASP A 1 105 ? -15.760 -5.951 21.911 1.00 97.81 105 ASP A CA 1
ATOM 775 C C . ASP A 1 105 ? -15.528 -6.237 23.402 1.00 97.81 105 ASP A C 1
ATOM 777 O O . ASP A 1 105 ? -16.463 -6.179 24.204 1.00 97.81 105 ASP A O 1
ATOM 781 N N . ALA A 1 106 ? -14.275 -6.488 23.799 1.00 97.62 106 ALA A N 1
ATOM 782 C CA . ALA A 1 106 ? -13.917 -6.688 25.201 1.00 97.62 106 ALA A CA 1
ATOM 783 C C . ALA A 1 106 ? -14.183 -5.437 26.057 1.00 97.62 106 ALA A C 1
ATOM 785 O O . ALA A 1 106 ? -14.691 -5.548 27.175 1.00 97.62 106 ALA A O 1
A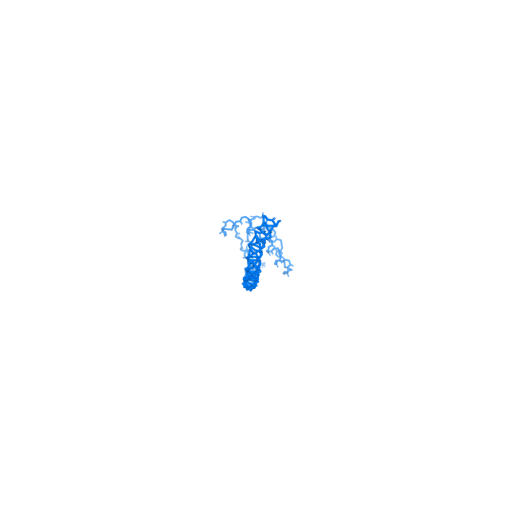TOM 786 N N . GLU A 1 107 ? -13.881 -4.245 25.537 1.00 97.44 107 GLU A N 1
ATOM 787 C CA . GLU A 1 107 ? -14.144 -2.995 26.253 1.00 97.44 107 GLU A CA 1
ATOM 788 C C . GLU A 1 107 ? -15.650 -2.692 26.330 1.00 97.44 107 GLU A C 1
ATOM 790 O O . GLU A 1 107 ? -16.130 -2.261 27.375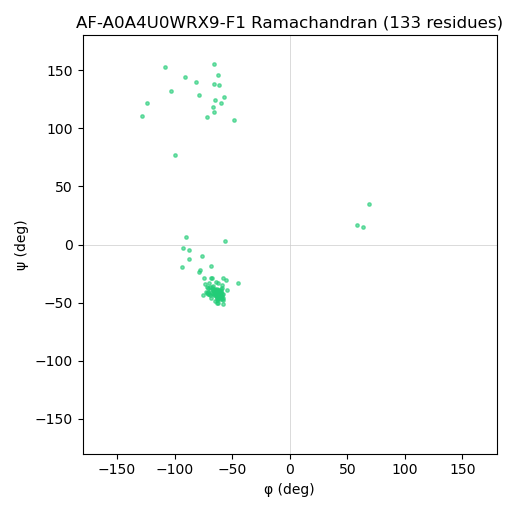 1.00 97.44 107 GLU A O 1
ATOM 795 N N . ILE A 1 108 ? -16.424 -2.987 25.278 1.00 96.94 108 ILE A N 1
ATOM 796 C CA . ILE A 1 108 ? -17.893 -2.864 25.289 1.00 96.94 108 ILE A CA 1
ATOM 797 C C . ILE A 1 108 ? -18.498 -3.778 26.360 1.00 96.94 108 ILE A C 1
ATOM 799 O O . ILE A 1 108 ? -19.320 -3.329 27.159 1.00 96.94 108 ILE A O 1
ATOM 803 N N . ALA A 1 109 ? -18.066 -5.041 26.424 1.00 97.62 109 ALA A N 1
ATOM 804 C CA . ALA A 1 109 ? -18.531 -5.981 27.443 1.00 97.62 109 ALA A CA 1
ATOM 805 C C . ALA A 1 109 ? -18.209 -5.485 28.861 1.00 97.62 109 ALA A C 1
ATOM 807 O O . ALA A 1 109 ? -19.051 -5.551 29.758 1.00 97.62 109 ALA A O 1
ATOM 808 N N . ARG A 1 110 ? -17.011 -4.924 29.053 1.00 97.25 110 ARG A N 1
ATOM 809 C CA . ARG A 1 110 ? -16.609 -4.309 30.318 1.00 97.25 110 ARG A CA 1
ATOM 810 C C . ARG A 1 110 ? -17.484 -3.107 30.677 1.00 97.25 110 ARG A C 1
ATOM 812 O O . ARG A 1 110 ? -17.892 -2.996 31.829 1.00 97.25 110 ARG A O 1
ATOM 819 N N . PHE A 1 111 ? -17.790 -2.227 29.724 1.00 97.75 111 PHE A N 1
ATOM 820 C CA . PHE A 1 111 ? -18.685 -1.093 29.963 1.00 97.75 111 PHE A CA 1
ATOM 821 C C . PHE A 1 111 ? -20.089 -1.546 30.364 1.00 97.75 111 PHE A C 1
ATOM 823 O O . PHE A 1 111 ? -20.649 -0.993 31.306 1.00 97.75 111 PHE A O 1
ATOM 830 N N . HIS A 1 112 ? -20.638 -2.569 29.706 1.00 97.62 112 HIS A N 1
ATOM 831 C CA . HIS A 1 112 ? -21.941 -3.125 30.079 1.00 97.62 112 HIS A CA 1
ATOM 832 C C . HIS A 1 112 ? -21.948 -3.692 31.503 1.00 97.62 112 HIS A C 1
ATOM 834 O O . HIS A 1 112 ? -22.907 -3.468 32.236 1.00 97.62 112 HIS A O 1
ATOM 840 N N . GLU A 1 113 ? -20.880 -4.373 31.921 1.00 97.75 113 GLU A N 1
ATOM 841 C CA . GLU A 1 113 ? -20.776 -4.868 33.297 1.00 97.75 113 GLU A CA 1
ATOM 842 C C . GLU A 1 113 ? -20.673 -3.722 34.313 1.00 97.75 113 GLU A C 1
ATOM 844 O O . GLU A 1 113 ? -21.312 -3.778 35.359 1.00 97.75 113 GLU A O 1
ATOM 849 N N . ILE A 1 114 ? -19.936 -2.653 33.996 1.00 97.44 114 ILE A N 1
ATOM 850 C CA . ILE A 1 114 ? -19.873 -1.460 34.855 1.00 97.44 114 ILE A CA 1
ATOM 851 C C . ILE A 1 114 ? -21.260 -0.823 34.999 1.00 97.44 114 ILE A C 1
ATOM 853 O O . ILE A 1 114 ? -21.652 -0.489 36.113 1.00 97.44 114 ILE A O 1
ATOM 857 N N . LEU A 1 115 ? -22.015 -0.677 33.905 1.00 96.94 115 LEU A N 1
ATOM 858 C CA . LEU A 1 115 ? -23.378 -0.138 33.961 1.00 96.94 115 LEU A CA 1
ATOM 859 C C . LEU A 1 115 ? -24.287 -1.010 34.834 1.00 96.94 115 LEU A C 1
ATOM 861 O O . LEU A 1 115 ? -24.971 -0.488 35.706 1.00 96.94 115 LEU A O 1
ATOM 865 N N . ARG A 1 116 ? -24.210 -2.339 34.685 1.00 97.06 116 ARG A N 1
ATOM 866 C CA . ARG A 1 116 ? -24.959 -3.276 35.533 1.00 97.06 116 ARG A CA 1
ATOM 867 C C . ARG A 1 116 ? -24.618 -3.108 37.018 1.00 97.06 116 ARG A C 1
ATOM 869 O O . ARG A 1 116 ? -25.511 -3.145 37.857 1.00 97.06 116 ARG A O 1
ATOM 876 N N . GLN A 1 117 ? -23.338 -2.932 37.343 1.00 97.06 117 GLN A N 1
ATOM 877 C CA . GLN A 1 117 ? -22.886 -2.708 38.720 1.00 97.06 117 GLN A CA 1
ATOM 878 C C . GLN A 1 117 ? -23.376 -1.370 39.283 1.00 97.06 117 GLN A C 1
ATOM 880 O O . GLN A 1 117 ? -23.691 -1.295 40.467 1.00 97.06 117 GLN A O 1
ATOM 885 N N . ILE A 1 118 ? -23.458 -0.323 38.456 1.00 96.25 118 ILE A N 1
ATOM 886 C CA . ILE A 1 118 ? -24.013 0.976 38.859 1.00 96.25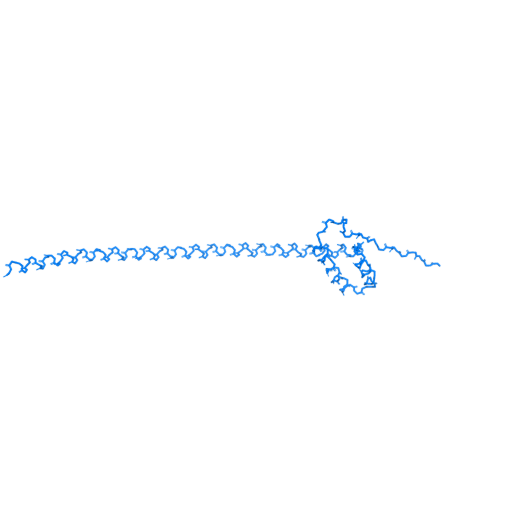 118 ILE A CA 1
ATOM 887 C C . ILE A 1 118 ? -25.505 0.837 39.180 1.00 96.25 118 ILE A C 1
ATOM 889 O O . ILE A 1 118 ? -25.916 1.250 40.261 1.00 96.25 118 ILE A O 1
ATOM 893 N N . ASP A 1 119 ? -26.283 0.191 38.308 1.00 95.56 119 ASP A N 1
ATOM 894 C CA . ASP A 1 119 ? -27.716 -0.040 38.539 1.00 95.56 119 ASP A CA 1
ATOM 895 C C . ASP A 1 119 ? -27.955 -0.854 39.826 1.00 95.56 119 ASP A C 1
ATOM 897 O O . ASP A 1 119 ? -28.860 -0.572 40.613 1.00 95.56 119 ASP A O 1
ATOM 901 N N . GLU A 1 120 ? -27.117 -1.866 40.076 1.00 95.62 120 GLU A N 1
ATOM 902 C CA . GLU A 1 120 ? -27.173 -2.679 41.295 1.00 95.62 120 GLU A CA 1
ATOM 903 C C . GLU A 1 120 ? -26.875 -1.840 42.551 1.00 95.62 120 GLU A C 1
ATOM 905 O O . GLU A 1 120 ? -27.603 -1.939 43.544 1.00 95.62 120 GLU A O 1
ATOM 910 N N . LEU A 1 121 ? -25.874 -0.955 42.489 1.00 95.94 121 LEU A N 1
ATOM 911 C CA . LEU A 1 121 ? -25.545 -0.021 43.570 1.00 95.94 121 LEU A CA 1
ATOM 912 C C . LEU A 1 121 ? -26.670 0.984 43.842 1.00 95.94 121 LEU A C 1
ATOM 914 O O . LEU A 1 121 ? -26.954 1.256 45.008 1.00 95.94 121 LEU A O 1
ATOM 918 N N . GLU A 1 122 ? -27.331 1.522 42.814 1.00 93.75 122 GLU A N 1
ATOM 919 C CA . GLU A 1 122 ? -28.473 2.433 42.994 1.00 93.75 122 GLU A CA 1
ATOM 920 C C . GLU A 1 122 ? -29.605 1.760 43.782 1.00 93.75 122 GLU A C 1
ATOM 922 O O . GLU A 1 122 ? -30.114 2.320 44.757 1.00 93.75 122 GLU A O 1
ATOM 927 N N . VAL A 1 123 ? -29.928 0.507 43.445 1.00 94.81 123 VAL A N 1
ATOM 928 C CA . VAL A 1 123 ? -30.925 -0.282 44.182 1.00 94.81 123 VAL A CA 1
ATOM 929 C C . VAL A 1 123 ? -30.496 -0.526 45.634 1.00 94.81 123 VAL A C 1
ATOM 931 O O . VAL A 1 123 ? -31.340 -0.512 46.538 1.00 94.81 123 VAL A O 1
ATOM 934 N N . GLU A 1 124 ? -29.209 -0.771 45.891 1.00 93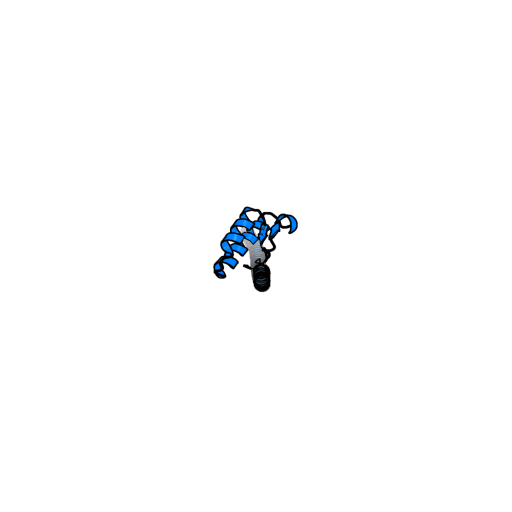.75 124 GLU A N 1
ATOM 935 C CA . GLU A 1 124 ? -28.690 -0.921 47.256 1.00 93.75 124 GLU A CA 1
ATOM 936 C C . GLU A 1 124 ? -28.795 0.383 48.060 1.00 93.75 124 GLU A C 1
ATOM 938 O O . GLU A 1 124 ? -29.253 0.359 49.208 1.00 93.75 124 GLU A O 1
ATOM 943 N N . PHE A 1 125 ? -28.459 1.529 47.463 1.00 92.31 125 PHE A N 1
ATOM 944 C CA . PHE A 1 125 ? -28.590 2.833 48.117 1.00 92.31 125 PHE A CA 1
ATOM 945 C C . PHE A 1 125 ? -30.048 3.172 48.451 1.00 92.31 125 PHE A C 1
ATOM 947 O O . PHE A 1 125 ? -30.330 3.612 49.570 1.00 92.31 125 PHE A O 1
ATOM 954 N N . ASP A 1 126 ? -30.989 2.877 47.553 1.00 92.75 126 ASP A N 1
ATOM 955 C CA . ASP A 1 126 ? -32.426 3.063 47.790 1.00 92.75 126 ASP A CA 1
ATOM 956 C C . ASP A 1 126 ? -32.964 2.204 48.945 1.00 92.75 126 ASP A C 1
ATOM 958 O O . ASP A 1 126 ? -33.897 2.597 49.658 1.00 92.75 126 ASP A O 1
ATOM 962 N N . LYS A 1 127 ? -32.411 1.001 49.143 1.00 89.38 127 LYS A N 1
ATOM 963 C CA . LYS A 1 127 ? -32.756 0.151 50.295 1.00 89.38 127 LYS A CA 1
ATOM 964 C C . LYS A 1 127 ? -32.245 0.768 51.596 1.00 89.38 127 LYS A C 1
ATOM 966 O O . LYS A 1 127 ? -33.003 0.848 52.561 1.00 89.38 127 LYS A O 1
ATOM 971 N N . VAL A 1 128 ? -30.992 1.230 51.620 1.00 90.25 128 VAL A N 1
ATOM 972 C CA . VAL A 1 128 ? -30.387 1.872 52.801 1.00 90.25 128 VAL A CA 1
ATOM 973 C C . VAL A 1 128 ? -31.137 3.152 53.181 1.00 90.25 128 VAL A C 1
ATOM 975 O O . VAL A 1 128 ? -31.417 3.367 54.362 1.00 90.25 128 VAL A O 1
ATOM 978 N N . GLY A 1 129 ? -31.518 3.970 52.195 1.00 87.69 129 GLY A N 1
ATOM 979 C CA . GLY A 1 129 ? -32.317 5.179 52.410 1.00 87.69 129 GLY A CA 1
ATOM 980 C C . GLY A 1 129 ? -33.653 4.885 53.095 1.00 87.69 129 GLY A C 1
ATOM 981 O O . GLY A 1 129 ? -33.963 5.492 54.118 1.00 87.69 129 GLY A O 1
ATOM 982 N N . ARG A 1 130 ? -34.396 3.884 52.606 1.00 82.44 130 ARG A N 1
ATOM 983 C CA . ARG A 1 130 ? -35.672 3.464 53.211 1.00 82.44 130 ARG A CA 1
ATOM 984 C C . ARG A 1 130 ? -35.530 2.941 54.639 1.00 82.44 130 ARG A C 1
ATOM 986 O O . ARG A 1 130 ? -36.370 3.243 55.477 1.00 82.44 130 ARG A O 1
ATOM 993 N N . ILE A 1 131 ? -34.471 2.187 54.945 1.00 81.62 131 ILE A N 1
ATOM 994 C CA . ILE A 1 131 ? -34.212 1.715 56.319 1.00 81.62 131 ILE A CA 1
ATOM 995 C C . ILE A 1 131 ? -34.002 2.901 57.270 1.00 81.62 131 ILE A C 1
ATOM 997 O O . ILE A 1 131 ? -34.509 2.890 58.392 1.00 81.62 131 ILE A O 1
ATOM 1001 N N . ARG A 1 132 ? -33.285 3.933 56.812 1.00 76.56 132 ARG A N 1
ATOM 1002 C CA . ARG A 1 132 ? -33.038 5.149 57.592 1.00 76.56 132 ARG A CA 1
ATOM 1003 C C . ARG A 1 132 ? -34.303 5.977 57.832 1.00 76.56 132 ARG A C 1
ATOM 1005 O O . ARG A 1 132 ? -34.363 6.669 58.834 1.00 76.56 132 ARG A O 1
ATOM 1012 N N . GLU A 1 133 ? -35.283 5.922 56.938 1.00 77.31 133 GLU A N 1
ATOM 1013 C CA . GLU A 1 133 ? -36.557 6.644 57.079 1.00 77.31 133 GLU A CA 1
ATOM 1014 C C . GLU A 1 133 ? -37.534 5.962 58.056 1.00 77.31 133 GLU A C 1
ATOM 1016 O O . GLU A 1 133 ? -38.440 6.605 58.581 1.00 77.31 133 GLU A O 1
ATOM 1021 N N . ILE A 1 134 ? -37.351 4.659 58.300 1.00 73.44 134 ILE A N 1
ATOM 1022 C CA . ILE A 1 134 ? -38.192 3.837 59.188 1.00 73.44 134 ILE A CA 1
ATOM 1023 C C . ILE A 1 134 ? -37.628 3.769 60.625 1.00 73.44 134 ILE A C 1
ATOM 1025 O O . ILE A 1 134 ? -38.372 3.435 61.548 1.00 73.44 134 ILE A O 1
ATOM 1029 N N . SER A 1 135 ? -36.336 4.067 60.818 1.00 50.28 135 SER A N 1
ATOM 1030 C CA . SER A 1 135 ? -35.659 4.105 62.133 1.00 50.28 135 SER A CA 1
ATOM 1031 C C . SER A 1 135 ? -35.697 5.492 62.764 1.00 50.28 135 SER A C 1
ATOM 1033 O O . SER A 1 135 ? -35.841 5.553 64.004 1.00 50.28 135 SER A O 1
#

pLDDT: mean 76.74, std 17.36, range [41.28, 97.81]

Mean predicted aligned error: 15.59 Å

Solvent-accessible surface area (backbone atoms only — not comparable to full-atom values): 7705 Å² total; per-residue (Å²): 132,86,78,85,74,82,75,78,50,61,46,51,50,83,78,70,77,57,51,74,67,55,50,53,50,50,52,55,51,49,53,57,54,50,66,75,61,79,53,91,53,61,64,60,49,50,57,26,53,75,69,49,22,44,71,58,43,77,65,54,54,52,51,49,50,57,48,49,53,53,48,52,52,52,49,53,53,49,52,53,51,49,54,53,51,51,54,52,50,53,51,53,49,50,54,50,50,51,51,51,49,55,52,50,53,53,50,52,52,51,50,53,52,51,52,53,52,50,57,53,48,52,56,50,51,56,51,54,52,53,54,62,74,75,107

Radius of gyration: 38.67 Å; Cα contacts (8 Å, |Δi|>4): 39; chains: 1; bounding box: 80×28×116 Å